Protein AF-A0A3M3Y9G5-F1 (afdb_monomer)

Organism: NCBI:txid251706

Foldseek 3Di:
DPPDDLCRVCVVVVHDSVVSVVQVVCVVVVNNDDDPPDPCDPVNVVVVVVVVVVVVVVVVVVVVVVVVVVVVVVVD

pLDDT: mean 90.19, st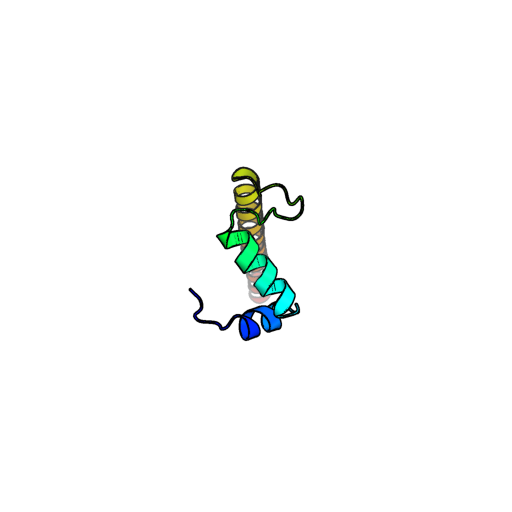d 11.02, range [47.38, 98.69]

Solvent-accessible surface area (backbone atoms only — not comparable to full-atom values): 4570 Å² total; per-residue (Å²): 132,91,83,66,52,68,60,58,50,15,57,77,69,77,46,53,50,66,59,49,49,52,50,54,52,26,47,79,67,77,62,58,71,74,70,96,67,73,76,81,46,75,65,56,52,48,52,52,52,52,52,54,51,53,52,51,55,51,52,54,50,53,52,50,53,52,50,52,53,53,51,57,61,73,76,105

InterPro domains:
  IPR002514 Transposase IS3/IS911family [PF01527] (2-55)
  IPR009057 Homedomain-like superfamily [SSF46689] (2-73)

Radius of gyration: 23.44 Å; Cα contacts (8 Å, |Δi|>4): 18; chains: 1; bounding box: 34×28×65 Å

Sequence (76 aa):
DTGLTLAAAARSLGISDQTLFNWVKAHRQGRLTGADIKPVTPEQMEISRLRAELARVKMERDILEKATAYFAKASS

Secondary structure (DSSP, 8-state):
-----HHHHHHHTTS-HHHHHHHHHHHHTT--PPPS--PPPHHHHHHHHHHHHHHHHHHHHHHHHHHHHHHHHHT-

Nearest PDB structures (foldseek):
  3c57-assembly1_A  TM=7.149E-01  e=1.509E+00  Mycobacterium tuberculosis
  7ovp-assembly1_B  TM=4.721E-01  e=5.487E+00  Pyrococcus horikoshii OT3
  1ixc-assembly1_A-2  TM=3.866E-01  e=9.450E+00  Cupriavidus necator

Structure (mmCIF, N/CA/C/O backbone):
data_AF-A0A3M3Y9G5-F1
#
_entry.id   AF-A0A3M3Y9G5-F1
#
loop_
_atom_site.group_PDB
_atom_site.id
_atom_site.type_symbol
_atom_site.label_atom_id
_atom_site.label_alt_id
_atom_site.label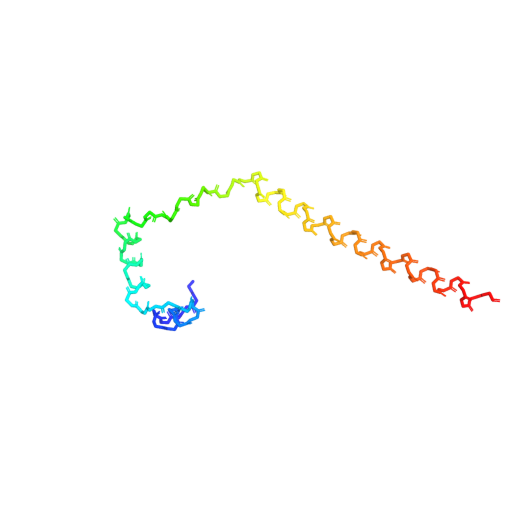_comp_id
_atom_site.label_asym_id
_atom_site.label_entity_id
_atom_site.label_seq_id
_atom_site.pdbx_PDB_ins_code
_atom_site.Cartn_x
_atom_site.Cartn_y
_atom_site.Cartn_z
_atom_site.occupancy
_atom_site.B_iso_or_equiv
_atom_site.auth_seq_id
_atom_site.auth_comp_id
_atom_site.auth_asym_id
_atom_site.auth_atom_id
_atom_site.pdbx_PDB_model_num
ATOM 1 N N . ASP A 1 1 ? 5.414 -17.532 -11.508 1.00 47.38 1 ASP A N 1
ATOM 2 C CA . ASP A 1 1 ? 4.483 -17.814 -12.615 1.00 47.38 1 ASP A CA 1
ATOM 3 C C . ASP A 1 1 ? 3.112 -18.190 -12.101 1.00 47.38 1 ASP A C 1
ATOM 5 O O . ASP A 1 1 ? 2.970 -19.196 -11.427 1.00 47.38 1 ASP A O 1
ATOM 9 N N . THR A 1 2 ? 2.100 -17.374 -12.391 1.00 63.06 2 THR A N 1
ATOM 10 C CA . THR A 1 2 ? 0.703 -17.585 -11.968 1.00 63.06 2 THR A CA 1
ATOM 11 C C . THR A 1 2 ? -0.016 -18.704 -12.740 1.00 63.06 2 THR A C 1
ATOM 13 O O . THR A 1 2 ? -1.198 -18.929 -12.510 1.00 63.06 2 THR A O 1
ATOM 16 N N . GLY A 1 3 ? 0.660 -19.403 -13.666 1.00 78.81 3 GLY A N 1
ATOM 17 C CA . GLY A 1 3 ? 0.105 -20.530 -14.434 1.00 78.81 3 GLY A CA 1
ATOM 18 C C . GLY A 1 3 ? -1.043 -20.173 -15.390 1.00 78.81 3 GLY A C 1
ATOM 19 O O . GLY A 1 3 ? -1.637 -21.062 -15.996 1.00 78.81 3 GLY A O 1
ATOM 20 N N . LEU A 1 4 ? -1.376 -18.888 -15.533 1.00 85.31 4 LEU A N 1
ATOM 21 C CA . LEU A 1 4 ? -2.487 -18.433 -16.362 1.00 85.31 4 LEU A CA 1
ATOM 22 C C . LEU A 1 4 ? -2.137 -18.500 -17.850 1.00 85.31 4 LEU A C 1
ATOM 24 O O . LEU A 1 4 ? -1.037 -18.138 -18.273 1.00 85.31 4 LEU A O 1
ATOM 28 N N . THR A 1 5 ? -3.115 -18.902 -18.662 1.00 92.38 5 THR A N 1
ATOM 29 C CA . THR A 1 5 ? -3.022 -18.756 -20.117 1.00 92.38 5 THR A CA 1
ATOM 30 C C . THR A 1 5 ? -3.043 -17.274 -20.497 1.00 92.38 5 THR A C 1
ATOM 32 O O . THR A 1 5 ? -3.620 -16.446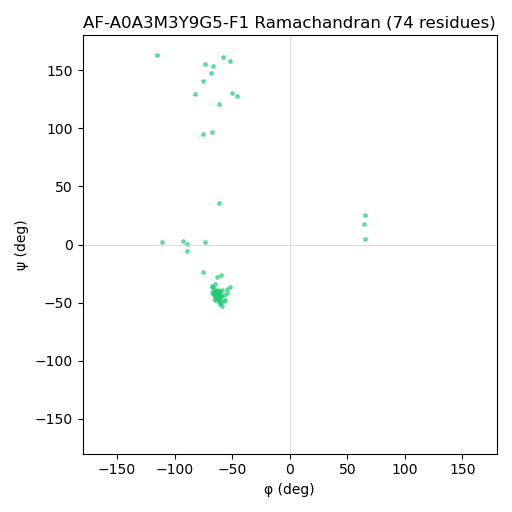 -19.787 1.00 92.38 5 THR A O 1
ATOM 35 N N . LEU A 1 6 ? -2.454 -16.930 -21.646 1.00 91.38 6 LEU A N 1
ATOM 36 C CA . LEU A 1 6 ? -2.420 -15.550 -22.143 1.00 91.38 6 LEU A CA 1
ATOM 37 C C . LEU A 1 6 ? -3.832 -14.943 -22.240 1.00 91.38 6 LEU A C 1
ATOM 39 O O . LEU A 1 6 ? -4.045 -13.816 -21.812 1.00 91.38 6 LEU A O 1
ATOM 43 N N . ALA A 1 7 ? -4.808 -15.718 -22.715 1.00 92.69 7 ALA A N 1
ATOM 44 C CA . ALA A 1 7 ? -6.205 -15.294 -22.803 1.00 92.69 7 ALA A CA 1
ATOM 45 C C . ALA A 1 7 ? -6.841 -15.050 -21.422 1.00 92.69 7 ALA A C 1
ATOM 47 O O . ALA A 1 7 ? -7.591 -14.096 -21.230 1.00 92.69 7 ALA A O 1
ATOM 48 N N . ALA A 1 8 ? -6.542 -15.893 -20.426 1.00 94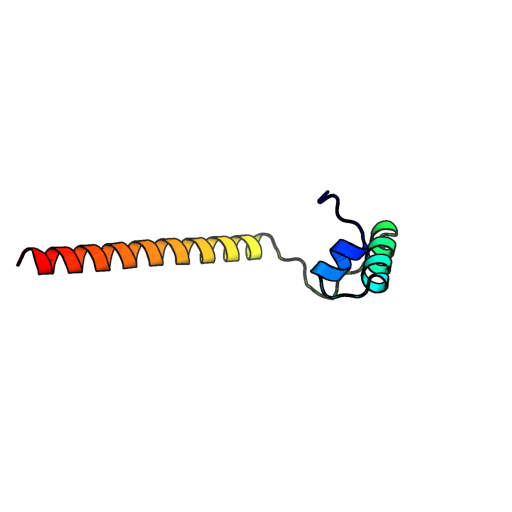.50 8 ALA A N 1
ATOM 49 C CA . ALA A 1 8 ? -7.041 -15.686 -19.066 1.00 94.50 8 ALA A CA 1
ATOM 50 C C . ALA A 1 8 ? -6.459 -14.409 -18.442 1.00 94.50 8 ALA A C 1
ATOM 52 O O . ALA A 1 8 ? -7.195 -13.621 -17.848 1.00 94.50 8 ALA A O 1
ATOM 53 N N . ALA A 1 9 ? -5.160 -14.175 -18.639 1.00 94.19 9 ALA A N 1
ATOM 54 C CA . ALA A 1 9 ? -4.499 -12.958 -18.189 1.00 94.19 9 ALA A CA 1
ATOM 55 C C . ALA A 1 9 ? -5.051 -11.709 -18.904 1.00 94.19 9 ALA A C 1
ATOM 57 O O . ALA A 1 9 ? -5.377 -10.728 -18.239 1.00 94.19 9 ALA A O 1
ATOM 58 N N . ALA A 1 10 ? -5.249 -11.753 -20.226 1.00 94.44 10 ALA A N 1
ATOM 59 C CA . ALA A 1 10 ? -5.810 -10.639 -20.994 1.00 94.44 10 ALA A CA 1
ATOM 60 C C . ALA A 1 10 ? -7.220 -10.263 -20.514 1.00 94.44 10 ALA A C 1
ATOM 62 O O . ALA A 1 10 ? -7.485 -9.093 -20.237 1.00 94.44 10 ALA A O 1
ATOM 63 N N . ARG A 1 11 ? -8.082 -11.266 -20.290 1.00 95.38 11 ARG A N 1
ATOM 64 C CA . ARG A 1 11 ? -9.420 -11.062 -19.718 1.00 95.38 11 ARG A CA 1
ATOM 65 C C . ARG A 1 11 ? -9.382 -10.421 -18.332 1.00 95.38 11 ARG A C 1
ATOM 67 O O . ARG A 1 11 ? -10.149 -9.497 -18.092 1.00 95.38 11 ARG A O 1
ATOM 74 N N . SER A 1 12 ? -8.486 -10.858 -17.442 1.00 94.44 12 SER A N 1
ATOM 75 C CA . SER A 1 12 ? -8.354 -10.245 -16.106 1.00 94.44 12 SER A CA 1
ATOM 76 C C . SER A 1 12 ? -7.912 -8.780 -16.146 1.00 94.44 12 SER A C 1
ATOM 78 O O . SER A 1 12 ? -8.267 -8.008 -15.262 1.00 94.44 12 SER A O 1
ATOM 80 N N . LEU A 1 13 ? -7.167 -8.396 -17.185 1.00 92.50 13 LEU A N 1
ATOM 81 C CA . LEU A 1 13 ? -6.687 -7.033 -17.401 1.00 92.50 13 LEU A CA 1
ATOM 82 C C . LEU A 1 13 ? -7.678 -6.172 -18.202 1.00 92.50 13 LEU A C 1
ATOM 84 O O . LEU A 1 13 ? -7.428 -4.983 -18.382 1.00 92.50 13 LEU A O 1
ATOM 88 N N . GLY A 1 14 ? -8.777 -6.749 -18.705 1.00 95.06 14 GLY A N 1
ATOM 89 C CA . GLY A 1 14 ? -9.746 -6.039 -19.544 1.00 95.06 14 GLY A CA 1
ATOM 90 C C . GLY A 1 14 ? -9.182 -5.590 -20.897 1.00 95.06 14 GLY A C 1
ATOM 91 O O . GLY A 1 14 ? -9.669 -4.621 -21.472 1.00 95.06 14 GLY A O 1
ATOM 92 N N . ILE A 1 15 ? -8.148 -6.268 -21.403 1.00 95.25 15 ILE A N 1
ATOM 93 C CA . ILE A 1 15 ? -7.502 -5.962 -22.688 1.00 95.25 15 ILE A CA 1
ATOM 94 C C . ILE A 1 15 ? -7.695 -7.108 -23.678 1.00 95.25 15 ILE A C 1
ATOM 96 O O . ILE A 1 15 ? -7.996 -8.237 -23.299 1.00 95.25 15 ILE A O 1
ATOM 100 N N . SER A 1 16 ? -7.480 -6.831 -24.964 1.00 96.38 16 SER A N 1
ATOM 101 C CA . SER A 1 16 ? -7.516 -7.883 -25.981 1.00 96.38 16 SER A CA 1
ATOM 102 C C . SER A 1 16 ? -6.335 -8.854 -25.844 1.00 96.38 16 SER A C 1
ATOM 104 O O . SER A 1 16 ? -5.214 -8.447 -25.516 1.00 96.38 16 SER A O 1
ATOM 106 N N . ASP A 1 17 ? -6.560 -10.124 -26.184 1.00 95.75 17 ASP A N 1
ATOM 107 C CA . ASP A 1 17 ? -5.520 -11.161 -26.233 1.00 95.75 17 ASP A CA 1
ATOM 108 C C . ASP A 1 17 ? -4.338 -10.742 -27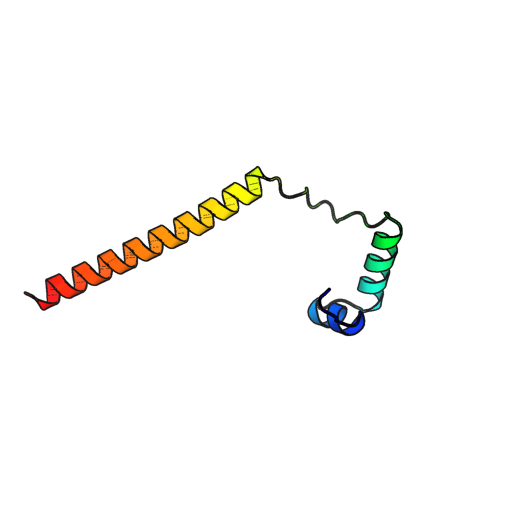.124 1.00 95.75 17 ASP A C 1
ATOM 110 O O . ASP A 1 17 ? -3.176 -10.959 -26.777 1.00 95.75 17 ASP A O 1
ATOM 114 N N . GLN A 1 18 ? -4.627 -10.074 -28.248 1.00 94.81 18 GLN A N 1
ATOM 115 C CA . GLN A 1 18 ? -3.618 -9.575 -29.184 1.00 94.81 18 GLN A CA 1
ATOM 116 C C . GLN A 1 18 ? -2.751 -8.468 -28.568 1.00 94.81 18 GLN A C 1
ATOM 118 O O . GLN A 1 18 ? -1.541 -8.430 -28.806 1.00 94.81 18 GLN A O 1
ATOM 123 N N . THR A 1 19 ? -3.342 -7.585 -27.757 1.00 94.12 19 THR A N 1
ATOM 124 C CA . THR A 1 19 ? -2.612 -6.541 -27.024 1.00 94.12 19 THR A CA 1
ATOM 125 C C . THR A 1 19 ? -1.603 -7.175 -26.075 1.00 94.12 19 THR A C 1
ATOM 127 O O . THR A 1 19 ? -0.415 -6.851 -26.128 1.00 94.12 19 THR A O 1
ATOM 130 N N . LEU A 1 20 ? -2.053 -8.133 -25.259 1.00 94.88 20 LEU A N 1
ATOM 131 C CA . LEU A 1 20 ? -1.177 -8.806 -24.308 1.00 94.88 20 LEU A CA 1
ATOM 132 C C . LEU A 1 20 ? -0.094 -9.631 -25.018 1.00 94.88 20 LEU A C 1
ATOM 134 O O . LEU A 1 20 ? 1.069 -9.600 -24.617 1.00 94.88 20 LEU A O 1
ATOM 138 N N . PHE A 1 21 ? -0.442 -10.314 -26.113 1.00 94.56 21 PHE A N 1
ATOM 139 C CA . PHE A 1 21 ? 0.522 -11.027 -26.952 1.00 94.56 21 PHE A CA 1
ATOM 140 C C . PHE A 1 21 ? 1.635 -10.105 -27.461 1.00 94.56 21 PHE A C 1
ATOM 142 O O . PHE A 1 21 ? 2.818 -10.439 -27.359 1.00 94.56 21 PHE A O 1
ATOM 149 N N . ASN A 1 22 ? 1.267 -8.933 -27.984 1.00 93.94 22 ASN A N 1
ATOM 150 C CA . ASN A 1 22 ? 2.219 -7.958 -28.508 1.00 93.94 22 ASN A CA 1
ATOM 151 C C . ASN A 1 22 ? 3.162 -7.447 -27.414 1.00 93.94 22 ASN A C 1
ATOM 153 O O . ASN A 1 22 ? 4.366 -7.352 -27.654 1.00 93.94 22 ASN A O 1
ATOM 157 N N . TRP A 1 23 ? 2.652 -7.187 -26.208 1.00 93.56 23 TRP A N 1
ATOM 158 C CA . TRP A 1 23 ? 3.475 -6.781 -25.066 1.00 93.56 23 TRP A CA 1
ATOM 159 C C . TRP A 1 23 ? 4.445 -7.879 -24.626 1.00 93.56 23 TRP A C 1
ATOM 161 O O . TRP A 1 23 ? 5.634 -7.610 -24.460 1.00 93.56 23 TRP A O 1
ATOM 171 N N . VAL A 1 24 ? 3.985 -9.131 -24.523 1.00 92.81 24 VAL A N 1
ATOM 172 C CA . VAL A 1 24 ? 4.848 -10.282 -24.197 1.00 92.81 24 VAL A CA 1
ATOM 173 C C . VAL A 1 24 ? 5.935 -10.474 -25.257 1.00 92.81 24 VAL A C 1
ATOM 175 O O . VAL A 1 24 ? 7.102 -10.697 -24.926 1.00 92.81 24 VAL A O 1
ATOM 178 N N . LYS A 1 25 ? 5.581 -10.354 -26.542 1.00 94.12 25 LYS A N 1
ATOM 179 C CA . LYS A 1 25 ? 6.533 -10.432 -27.656 1.00 94.12 25 LYS A CA 1
ATOM 180 C C . LYS A 1 25 ? 7.564 -9.304 -27.591 1.00 94.12 25 LYS A C 1
ATOM 182 O O . LYS A 1 25 ? 8.755 -9.581 -27.709 1.00 94.12 25 LYS A O 1
ATOM 187 N N . ALA A 1 26 ? 7.132 -8.064 -27.370 1.00 91.81 26 ALA A N 1
ATOM 188 C CA . ALA A 1 26 ? 8.023 -6.916 -27.230 1.00 91.81 26 ALA A CA 1
ATOM 189 C C . ALA A 1 26 ? 8.970 -7.077 -26.029 1.00 91.81 26 ALA A C 1
ATOM 191 O O . ALA A 1 26 ? 10.164 -6.819 -26.163 1.00 91.81 26 ALA A O 1
ATOM 192 N N . HIS A 1 27 ? 8.474 -7.585 -24.896 1.00 91.00 27 HIS A N 1
ATOM 193 C CA . HIS A 1 27 ? 9.277 -7.847 -23.699 1.00 91.00 27 HIS A CA 1
ATOM 194 C C . HIS A 1 27 ? 10.381 -8.871 -23.980 1.00 91.00 27 HIS A C 1
ATOM 196 O O . HIS A 1 27 ? 11.552 -8.607 -23.723 1.00 91.00 27 HIS A O 1
ATOM 202 N N . ARG A 1 28 ? 10.035 -10.007 -24.603 1.00 90.50 28 ARG A N 1
ATOM 203 C CA . ARG A 1 28 ? 11.010 -11.038 -25.014 1.00 90.50 28 ARG A CA 1
ATOM 204 C C . ARG A 1 28 ? 12.068 -10.515 -25.985 1.00 90.50 28 ARG A C 1
ATOM 206 O O . ARG A 1 28 ? 13.155 -11.068 -26.060 1.00 90.50 28 ARG A O 1
ATOM 213 N N . GLN A 1 29 ? 11.735 -9.477 -26.744 1.00 93.81 29 GLN A N 1
ATOM 214 C CA . GLN A 1 29 ? 12.619 -8.846 -27.720 1.00 93.81 29 GLN A CA 1
ATOM 215 C C . GLN A 1 29 ? 13.412 -7.666 -27.135 1.00 93.81 29 GLN A C 1
ATOM 217 O O . GLN A 1 29 ? 14.110 -6.999 -27.894 1.00 93.81 29 GLN A O 1
ATOM 222 N N . GLY A 1 30 ? 13.280 -7.368 -25.835 1.00 88.31 30 GLY A N 1
ATOM 223 C CA . GLY A 1 30 ? 13.903 -6.198 -25.203 1.00 88.31 30 GLY A CA 1
ATOM 224 C C . GLY A 1 30 ? 13.383 -4.859 -25.739 1.00 88.31 30 GLY A C 1
ATOM 225 O O . GLY A 1 30 ? 14.035 -3.835 -25.589 1.00 88.31 30 GLY A O 1
ATOM 226 N N . ARG A 1 31 ? 12.224 -4.869 -26.406 1.00 88.75 31 ARG A N 1
ATOM 227 C CA . ARG A 1 31 ? 11.612 -3.720 -27.091 1.00 88.75 31 ARG A CA 1
ATOM 228 C C . ARG A 1 31 ? 10.344 -3.219 -26.411 1.00 88.75 31 ARG A C 1
ATOM 230 O O . ARG A 1 31 ? 9.697 -2.315 -26.931 1.00 88.75 31 ARG A O 1
ATOM 237 N N . LEU A 1 32 ? 9.955 -3.815 -25.283 1.00 85.44 32 LEU A N 1
ATOM 238 C CA . LEU A 1 32 ? 8.866 -3.275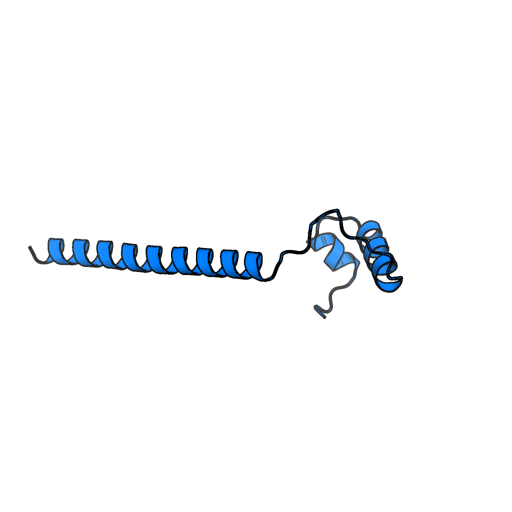 -24.479 1.00 85.44 32 LEU A CA 1
ATOM 239 C C . LEU A 1 32 ? 9.386 -2.052 -23.729 1.00 85.44 32 LEU A C 1
ATOM 241 O O . LEU A 1 32 ? 9.985 -2.168 -22.664 1.00 85.44 32 LEU A O 1
ATOM 245 N N . THR A 1 33 ? 9.156 -0.883 -24.306 1.00 76.44 33 THR A N 1
ATOM 246 C CA . THR A 1 33 ? 9.273 0.388 -23.603 1.00 76.44 33 THR A CA 1
ATOM 247 C C . THR A 1 33 ? 7.975 0.600 -22.832 1.00 76.44 33 THR A C 1
ATOM 249 O O . THR A 1 33 ? 6.890 0.439 -23.398 1.00 76.44 33 THR A O 1
ATOM 252 N N . GLY A 1 34 ? 8.057 0.913 -21.539 1.00 69.12 34 GLY A N 1
ATOM 253 C CA . GLY A 1 34 ? 6.870 1.333 -20.795 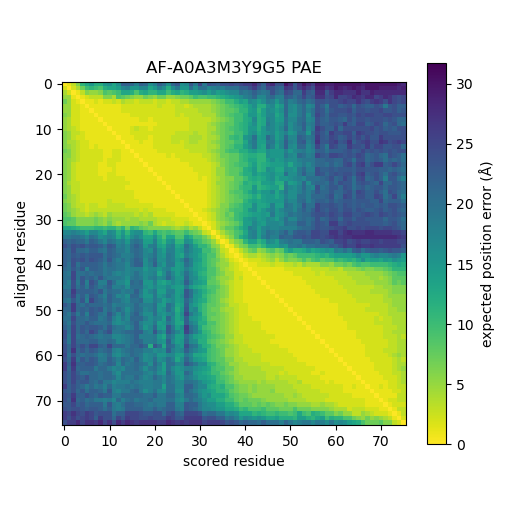1.00 69.12 34 GLY A CA 1
ATOM 254 C C . GLY A 1 34 ? 6.235 2.566 -21.446 1.00 69.12 34 GLY A C 1
ATOM 255 O O . GLY A 1 34 ? 6.898 3.291 -22.189 1.00 69.12 34 GLY A O 1
ATOM 256 N N . ALA A 1 35 ? 4.966 2.846 -21.128 1.00 65.56 35 ALA A N 1
ATOM 257 C CA . ALA A 1 35 ? 4.514 4.240 -21.154 1.00 65.56 35 ALA A CA 1
ATOM 258 C C . ALA A 1 35 ? 5.505 5.077 -20.319 1.00 65.56 35 ALA A C 1
ATOM 260 O O . ALA A 1 35 ? 6.173 4.494 -19.463 1.00 65.56 35 ALA A O 1
ATOM 261 N N . ASP A 1 36 ? 5.598 6.394 -20.525 1.00 61.53 36 ASP A N 1
ATOM 262 C CA . ASP A 1 36 ? 6.477 7.337 -19.792 1.00 61.53 36 ASP A CA 1
ATOM 263 C C . ASP A 1 36 ? 6.197 7.432 -18.265 1.00 61.53 36 ASP A C 1
ATOM 265 O O . ASP A 1 36 ? 6.287 8.481 -17.627 1.00 61.53 36 ASP A O 1
ATOM 269 N N . ILE A 1 37 ? 5.831 6.323 -17.635 1.00 60.75 37 ILE A N 1
ATOM 270 C CA . ILE A 1 37 ? 5.830 6.070 -16.213 1.00 60.75 37 ILE A CA 1
ATOM 271 C C . ILE A 1 37 ? 7.297 6.042 -15.798 1.00 60.75 37 ILE A C 1
ATOM 273 O O . ILE A 1 37 ? 7.996 5.035 -15.938 1.00 60.75 37 ILE A O 1
ATOM 277 N N . LYS A 1 38 ? 7.771 7.182 -15.294 1.00 69.38 38 LYS A N 1
ATOM 278 C CA . LYS A 1 38 ? 9.031 7.247 -14.556 1.00 69.38 38 LYS A CA 1
ATOM 279 C C . LYS A 1 38 ? 9.059 6.080 -13.558 1.00 69.38 38 LYS A C 1
ATOM 281 O O . LYS A 1 38 ? 8.082 5.931 -12.817 1.00 69.38 38 LYS A O 1
ATOM 286 N N . PRO A 1 39 ? 10.124 5.258 -13.540 1.00 74.88 39 PRO A N 1
ATOM 287 C CA . PRO A 1 39 ? 10.262 4.207 -12.545 1.00 74.88 39 PRO A CA 1
ATOM 288 C C . PRO A 1 39 ? 10.035 4.798 -11.155 1.00 74.88 39 PRO A C 1
ATOM 290 O O . PRO A 1 39 ? 10.606 5.844 -10.836 1.00 74.88 39 PRO A O 1
ATOM 293 N N . VAL A 1 40 ? 9.179 4.160 -10.354 1.00 80.94 40 VAL A N 1
ATOM 294 C CA . VAL A 1 40 ? 8.981 4.575 -8.963 1.00 80.94 40 VAL A CA 1
ATOM 295 C C . VAL A 1 40 ? 10.321 4.415 -8.256 1.00 80.94 40 VAL A C 1
ATOM 297 O O . VAL A 1 40 ? 10.890 3.323 -8.251 1.00 80.94 40 VAL A O 1
ATOM 300 N N . THR A 1 41 ? 10.852 5.504 -7.709 1.00 91.25 41 THR A N 1
ATOM 301 C CA . THR A 1 41 ? 12.160 5.462 -7.052 1.00 91.25 41 THR A CA 1
ATOM 302 C C . THR A 1 41 ? 12.054 4.738 -5.703 1.00 91.25 41 THR A C 1
ATOM 304 O O . THR A 1 41 ? 10.970 4.716 -5.104 1.00 91.25 41 THR A O 1
ATOM 307 N N . PRO A 1 42 ? 13.151 4.160 -5.178 1.00 92.12 42 PRO A N 1
ATOM 308 C CA . PRO A 1 42 ? 13.160 3.569 -3.839 1.00 92.12 42 PRO A CA 1
ATOM 309 C C . PRO A 1 42 ? 12.625 4.526 -2.763 1.00 92.12 42 PRO A C 1
ATOM 311 O O . PRO A 1 42 ? 11.880 4.116 -1.876 1.00 92.12 42 PRO A O 1
ATOM 314 N N . GLU A 1 43 ? 12.914 5.822 -2.889 1.00 94.19 43 GLU A N 1
ATOM 315 C CA . GLU A 1 43 ? 12.430 6.861 -1.977 1.00 94.19 43 GLU A CA 1
ATOM 316 C C . GLU A 1 43 ? 10.907 7.020 -2.060 1.00 94.19 43 GLU A C 1
ATOM 318 O O . GLU A 1 43 ? 10.238 7.160 -1.039 1.00 94.19 43 GLU A O 1
ATOM 323 N N . GLN A 1 44 ? 10.324 6.965 -3.262 1.00 93.94 44 GLN A N 1
ATOM 324 C CA . GLN A 1 44 ? 8.871 7.034 -3.443 1.00 93.94 44 GLN A CA 1
ATOM 325 C C . GLN A 1 44 ? 8.157 5.795 -2.888 1.00 93.94 44 GLN A C 1
ATOM 327 O O . GLN A 1 44 ? 7.059 5.914 -2.330 1.00 93.94 44 GLN A O 1
ATOM 332 N N . MET A 1 45 ? 8.775 4.616 -3.006 1.00 94.62 45 MET A N 1
ATOM 333 C CA . MET A 1 45 ? 8.275 3.398 -2.365 1.00 94.62 45 MET A CA 1
ATOM 334 C C . MET A 1 45 ? 8.288 3.539 -0.843 1.00 94.62 45 MET A C 1
ATOM 336 O O . MET A 1 45 ? 7.278 3.253 -0.198 1.00 94.62 45 MET A O 1
ATOM 340 N N . GLU A 1 46 ? 9.386 4.044 -0.278 1.00 96.69 46 GLU A N 1
ATOM 341 C CA . GLU A 1 46 ? 9.512 4.237 1.166 1.00 96.69 46 GLU A CA 1
ATOM 342 C C . GLU A 1 46 ? 8.520 5.283 1.688 1.00 96.69 46 GLU A C 1
ATOM 344 O O . GLU A 1 46 ? 7.819 5.038 2.666 1.00 96.69 46 GLU A O 1
ATOM 349 N N . ILE A 1 47 ? 8.336 6.401 0.979 1.00 97.81 47 ILE A N 1
ATOM 350 C CA . ILE A 1 47 ? 7.296 7.392 1.302 1.00 97.81 47 ILE A CA 1
ATOM 351 C C . ILE A 1 47 ? 5.907 6.744 1.320 1.00 97.81 47 ILE A C 1
ATOM 353 O O . ILE A 1 47 ? 5.099 7.024 2.209 1.00 97.81 47 ILE A O 1
ATOM 357 N N . SER A 1 48 ? 5.610 5.885 0.345 1.00 96.75 48 SER A N 1
ATOM 358 C CA . SER A 1 48 ? 4.313 5.206 0.259 1.00 96.75 48 SER A CA 1
ATOM 359 C C . SER A 1 48 ? 4.112 4.235 1.425 1.00 96.75 48 SER A C 1
ATOM 361 O O . SER A 1 48 ? 3.049 4.238 2.048 1.00 96.75 48 SER A O 1
ATOM 363 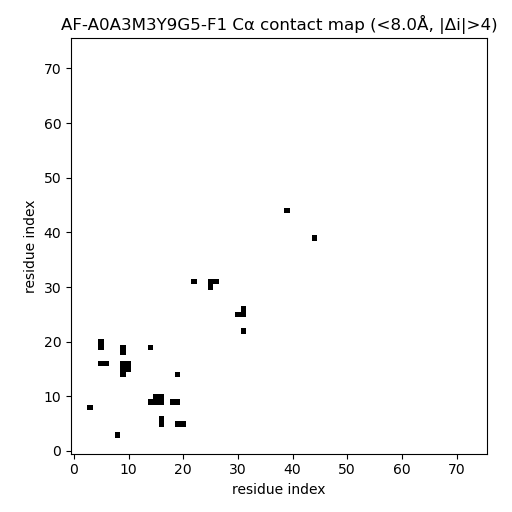N N . ARG A 1 49 ? 5.150 3.466 1.777 1.00 98.19 49 ARG A N 1
ATOM 364 C CA . ARG A 1 49 ? 5.163 2.567 2.938 1.00 98.19 49 ARG A CA 1
ATOM 365 C C . ARG A 1 49 ? 4.940 3.336 4.241 1.00 98.19 49 ARG A C 1
ATOM 367 O O . ARG A 1 49 ? 4.057 2.978 5.017 1.00 98.19 49 ARG A O 1
ATOM 374 N N . LEU A 1 50 ? 5.689 4.416 4.458 1.00 98.62 50 LEU A N 1
ATOM 375 C CA . LEU A 1 50 ? 5.586 5.246 5.660 1.00 98.62 50 LEU A CA 1
ATOM 376 C C . LEU A 1 50 ? 4.206 5.896 5.794 1.00 98.62 50 LEU A C 1
ATOM 378 O O . LEU A 1 50 ? 3.658 5.957 6.893 1.00 98.62 50 LEU A O 1
ATOM 382 N N . ARG A 1 51 ? 3.603 6.348 4.688 1.00 98.44 51 ARG A N 1
ATOM 383 C CA . ARG A 1 51 ? 2.234 6.891 4.696 1.00 98.44 51 ARG A CA 1
ATOM 384 C C . ARG A 1 51 ? 1.194 5.837 5.070 1.00 98.44 51 ARG A C 1
ATOM 386 O O . ARG A 1 51 ? 0.288 6.152 5.839 1.00 98.44 51 ARG A O 1
ATOM 393 N N . ALA A 1 52 ? 1.325 4.615 4.555 1.00 98.50 52 ALA A N 1
ATOM 394 C CA . ALA A 1 52 ? 0.430 3.512 4.900 1.00 98.50 52 ALA A CA 1
ATOM 395 C C . ALA A 1 52 ? 0.535 3.149 6.390 1.00 98.50 52 ALA A C 1
ATOM 397 O O . ALA A 1 52 ? -0.481 3.025 7.073 1.00 98.50 52 ALA A O 1
ATOM 398 N N . GLU A 1 53 ? 1.758 3.068 6.912 1.00 98.44 53 GLU A N 1
ATOM 399 C CA . GLU A 1 53 ? 1.998 2.772 8.323 1.00 98.44 53 GLU A CA 1
ATOM 400 C C . GLU A 1 53 ? 1.483 3.889 9.242 1.00 98.44 53 GLU A C 1
ATOM 402 O O . GLU A 1 53 ? 0.802 3.626 10.232 1.00 98.44 53 GLU A O 1
ATOM 407 N N . LEU A 1 54 ? 1.714 5.153 8.876 1.00 98.69 54 LEU A N 1
ATOM 408 C CA . LEU A 1 54 ? 1.185 6.295 9.617 1.00 98.69 54 LEU A CA 1
ATOM 409 C C . LEU A 1 54 ? -0.350 6.287 9.665 1.00 98.69 54 LEU A C 1
ATOM 411 O O . LEU A 1 54 ? -0.932 6.620 10.698 1.00 98.69 54 LEU A O 1
ATOM 415 N N . ALA A 1 55 ? -1.012 5.923 8.564 1.00 98.50 55 ALA A N 1
ATOM 416 C CA . ALA A 1 55 ? -2.466 5.807 8.524 1.00 98.50 55 ALA A CA 1
ATOM 417 C C . ALA A 1 55 ? -2.971 4.696 9.459 1.00 98.50 55 ALA A C 1
ATOM 419 O O . ALA A 1 55 ? -3.909 4.930 10.223 1.00 98.50 55 ALA A O 1
ATOM 420 N N . ARG A 1 56 ? -2.311 3.529 9.454 1.00 98.56 56 ARG A N 1
ATOM 421 C CA . ARG A 1 56 ? -2.622 2.403 10.349 1.00 98.56 56 ARG A CA 1
ATOM 422 C C . ARG A 1 56 ? -2.509 2.806 11.819 1.00 98.56 56 ARG A C 1
ATOM 424 O O . ARG A 1 56 ? -3.467 2.658 12.571 1.00 98.56 56 ARG A O 1
ATOM 431 N N . VAL A 1 57 ? -1.375 3.384 12.213 1.00 98.62 57 VAL A N 1
ATOM 432 C CA . VAL A 1 57 ? -1.120 3.783 13.607 1.00 98.62 57 VAL A CA 1
ATOM 433 C C . VAL A 1 57 ? -2.108 4.855 14.077 1.00 98.62 57 VAL A C 1
ATOM 435 O O . VAL A 1 57 ? -2.603 4.791 15.202 1.00 98.62 57 VAL A O 1
ATOM 438 N N . LYS A 1 58 ? -2.447 5.829 13.222 1.00 98.50 58 LYS A N 1
ATOM 439 C CA . LYS A 1 58 ? -3.471 6.835 13.551 1.00 98.50 58 LYS A CA 1
ATOM 440 C C . LYS A 1 58 ? -4.841 6.201 13.775 1.00 98.50 58 LYS A C 1
ATOM 442 O O . LYS A 1 58 ? -5.505 6.544 14.746 1.00 98.50 58 LYS A O 1
ATOM 447 N N . MET A 1 59 ? -5.239 5.260 12.921 1.00 98.44 59 MET A N 1
ATOM 448 C CA . MET A 1 59 ? -6.501 4.539 13.079 1.00 98.44 59 MET A CA 1
ATOM 449 C C . MET A 1 59 ? -6.543 3.743 14.390 1.00 98.44 59 MET A C 1
ATOM 451 O O . MET A 1 59 ? -7.542 3.801 15.101 1.00 98.44 59 MET A O 1
ATOM 455 N N . GLU A 1 60 ? -5.467 3.034 14.736 1.00 98.25 60 GLU A N 1
ATOM 456 C CA . GLU A 1 60 ? -5.371 2.277 15.993 1.00 98.25 60 GLU A CA 1
ATOM 457 C C . GLU A 1 60 ? -5.496 3.183 17.217 1.00 98.25 60 GLU A C 1
ATOM 459 O O . GLU A 1 60 ? -6.281 2.896 18.122 1.00 98.25 60 GLU A O 1
ATOM 464 N N . ARG A 1 61 ? -4.788 4.318 17.214 1.00 98.38 61 ARG A N 1
ATOM 465 C CA . ARG A 1 61 ? -4.914 5.338 18.260 1.00 98.38 61 ARG A CA 1
ATOM 466 C C . ARG A 1 61 ? -6.358 5.824 18.392 1.00 98.38 61 ARG A C 1
ATOM 468 O O . ARG A 1 61 ? -6.879 5.866 19.502 1.00 98.38 61 ARG A O 1
ATOM 475 N N . ASP A 1 62 ? -7.007 6.161 17.280 1.00 98.19 62 ASP A N 1
ATOM 476 C CA . ASP A 1 62 ? -8.374 6.693 17.289 1.00 98.19 62 ASP A CA 1
ATOM 477 C C . ASP A 1 62 ? -9.391 5.661 17.796 1.00 98.19 62 ASP A C 1
ATOM 479 O O . ASP A 1 62 ? -10.372 6.015 18.452 1.00 98.19 62 ASP A O 1
ATOM 483 N N . ILE A 1 63 ? -9.173 4.375 17.508 1.00 97.94 63 ILE A N 1
ATOM 484 C CA . ILE A 1 63 ? -9.989 3.281 18.050 1.00 97.94 63 ILE A CA 1
ATOM 485 C C . ILE A 1 63 ? -9.816 3.190 19.566 1.00 97.94 63 ILE A C 1
ATOM 487 O O . ILE A 1 63 ? -10.812 3.101 20.284 1.00 97.94 63 ILE A O 1
ATOM 491 N N . LEU A 1 64 ? -8.575 3.239 20.056 1.00 97.31 64 LEU A N 1
ATOM 492 C CA . LEU A 1 64 ? -8.291 3.187 21.489 1.00 97.31 64 LEU A CA 1
ATOM 493 C C . LEU A 1 64 ? -8.901 4.382 22.227 1.00 97.31 64 LEU A C 1
ATOM 495 O O . LEU A 1 64 ? -9.530 4.187 23.260 1.00 97.31 64 LEU A O 1
ATOM 499 N N . GLU A 1 65 ? -8.790 5.590 21.677 1.00 97.62 65 GLU A N 1
ATOM 500 C CA . GLU A 1 65 ? -9.385 6.802 22.253 1.00 97.62 65 GLU A CA 1
ATOM 501 C C . GLU A 1 65 ? -10.917 6.714 22.336 1.00 97.62 65 GLU A C 1
ATOM 503 O O . GLU A 1 65 ? -11.526 7.059 23.350 1.00 97.62 65 GLU A O 1
ATOM 508 N N . LYS A 1 66 ? -11.566 6.180 21.296 1.00 97.12 66 LYS A N 1
ATOM 509 C CA . LYS A 1 66 ? -13.017 5.940 21.322 1.00 97.12 66 LYS A CA 1
ATOM 510 C C . LYS A 1 66 ? -13.402 4.886 22.356 1.00 97.12 66 LYS A C 1
ATOM 512 O O . LYS A 1 66 ? -14.413 5.049 23.038 1.00 97.12 66 LYS A O 1
ATOM 517 N N . ALA A 1 67 ? -12.616 3.817 22.478 1.00 96.56 67 ALA A N 1
ATOM 518 C CA . ALA A 1 67 ? -12.863 2.763 23.454 1.00 96.56 67 ALA A CA 1
ATOM 519 C C . ALA A 1 67 ? -12.725 3.289 24.890 1.00 96.56 67 ALA A C 1
ATOM 521 O O . ALA A 1 67 ? -13.622 3.074 25.704 1.00 96.56 67 ALA A O 1
ATOM 522 N N . THR A 1 68 ? -11.656 4.028 25.201 1.00 96.44 68 THR A N 1
ATOM 523 C CA . THR A 1 68 ? -11.454 4.610 26.537 1.00 96.44 68 THR A CA 1
ATOM 524 C C . THR A 1 68 ? -12.568 5.590 26.898 1.00 96.44 68 THR A C 1
ATOM 526 O O . THR A 1 68 ? -13.103 5.508 28.004 1.00 96.44 68 THR A O 1
ATOM 529 N N . ALA A 1 69 ? -12.986 6.450 25.964 1.00 95.62 69 ALA A N 1
ATOM 530 C CA . ALA A 1 69 ? -14.107 7.367 26.171 1.00 95.62 69 ALA A CA 1
ATOM 531 C C . ALA A 1 69 ? -15.433 6.629 26.433 1.00 95.62 69 ALA A C 1
ATOM 533 O O . ALA A 1 69 ? -16.198 7.017 27.319 1.00 95.62 69 ALA A O 1
ATOM 534 N N . TYR A 1 70 ? -15.702 5.547 25.694 1.00 95.38 70 TYR A N 1
ATOM 535 C CA . TYR A 1 70 ? -16.891 4.717 25.898 1.00 95.38 70 TYR A CA 1
ATOM 536 C C . TYR A 1 70 ? -16.911 4.083 27.294 1.00 95.38 70 TYR A C 1
ATOM 538 O O . TYR A 1 70 ? -17.916 4.181 28.000 1.00 95.38 70 TYR A O 1
ATOM 546 N N . PHE A 1 71 ? -15.798 3.477 27.718 1.00 93.75 71 PHE A N 1
ATOM 547 C CA . PHE A 1 71 ? -15.718 2.825 29.025 1.00 93.75 71 PHE A CA 1
ATOM 548 C C . PHE A 1 71 ? -15.790 3.819 30.187 1.00 93.75 71 PHE A C 1
ATOM 550 O O . PHE A 1 71 ? -16.522 3.557 31.135 1.00 93.75 71 PHE A O 1
ATOM 557 N N . ALA A 1 72 ? -15.129 4.979 30.094 1.00 94.56 72 ALA A N 1
ATOM 558 C CA . ALA A 1 72 ? -15.208 6.021 31.122 1.00 94.56 72 ALA A CA 1
ATOM 559 C C . ALA A 1 72 ? -16.651 6.517 31.347 1.00 94.56 72 ALA A C 1
ATOM 561 O O . ALA A 1 72 ? -17.075 6.720 32.487 1.00 94.56 72 ALA A O 1
ATOM 562 N N . LYS A 1 73 ? -17.427 6.659 30.261 1.00 91.06 73 LYS A N 1
ATOM 563 C CA . LYS A 1 73 ? -18.850 7.015 30.326 1.00 91.06 73 LYS A CA 1
ATOM 564 C C . LYS A 1 73 ? -19.704 5.910 30.955 1.00 91.06 73 LYS A C 1
ATOM 566 O O . LYS A 1 73 ? -20.664 6.228 31.637 1.00 91.06 73 LYS A O 1
ATOM 571 N N . ALA A 1 74 ? -19.389 4.638 30.708 1.00 82.44 74 ALA A N 1
ATOM 572 C CA . ALA A 1 74 ? -20.147 3.507 31.249 1.00 82.44 74 ALA A CA 1
ATOM 573 C C . ALA A 1 74 ? -19.885 3.252 32.746 1.00 82.44 74 ALA A C 1
ATOM 575 O O . ALA A 1 74 ? -20.714 2.640 33.411 1.00 82.44 74 ALA A O 1
ATOM 576 N N . SER A 1 75 ? -18.736 3.692 33.266 1.00 79.31 75 SER A N 1
ATOM 577 C CA . SER A 1 75 ? -18.373 3.595 34.687 1.00 79.31 75 SER A CA 1
ATOM 578 C C . SER A 1 75 ? -18.808 4.794 35.542 1.00 79.31 75 SER A C 1
ATOM 580 O O . SER A 1 75 ? -18.500 4.809 36.733 1.00 79.31 75 SER A O 1
ATOM 582 N N . SER A 1 76 ? -19.463 5.796 34.940 1.00 63.53 76 SER A N 1
ATOM 583 C CA . SER A 1 76 ? -20.025 6.979 35.616 1.00 63.53 76 SER A CA 1
ATOM 584 C C . SER A 1 76 ? -21.537 6.843 35.756 1.00 63.53 76 SER A C 1
ATOM 586 O O . SER A 1 76 ? -22.057 7.218 36.826 1.00 63.53 76 SER A O 1
#

Mean predicted aligned e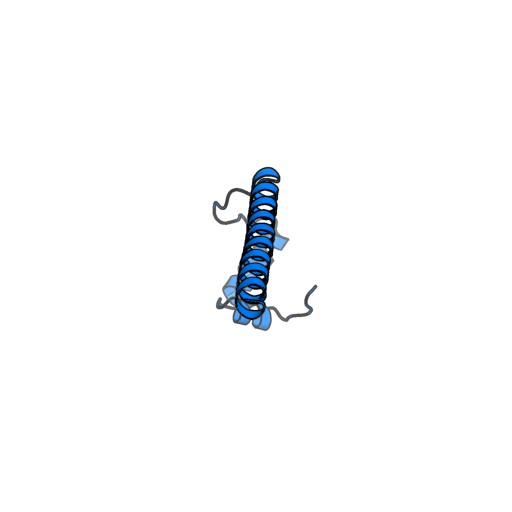rror: 11.78 Å